Protein AF-A0A6N2L2Y7-F1 (afdb_monomer)

Radius of gyration: 11.4 Å; Cα contacts (8 Å, |Δi|>4): 53; chains: 1; bounding box: 29×24×26 Å

Solvent-accessible surface area (backbone atoms only — not comparable to full-atom values): 4092 Å² total; per-residue (Å²): 130,58,71,68,38,47,52,48,19,49,53,49,54,54,24,68,77,39,97,70,61,65,60,64,66,59,52,20,64,74,66,71,40,58,57,69,54,26,53,52,39,33,61,72,44,58,89,45,43,81,80,71,50,54,71,91,80,50,50,69,69,62,59,59,59,69,79,110

Organism: Salix viminalis (NCBI:txid40686)

Sequence (68 aa):
RSPISIAAAVIYIITQLSDDKKPLKDISVVTQVAEGTIKNAYKDLSPHLSQIIPSWFAKEEDIKNLHS

Secondary structure (DSSP, 8-state):
--HHHHHHHHHHHHHHHSSSPPPHHHHHHHHT--HHHHHHHHHHHGGGHHHHS-TTT--HHHHHHTT-

InterPro domains:
  IPR000812 Transcription factor TFIIB [PR00685] (1-17)
  IPR000812 Transcription factor TFIIB [PR00685] (33-47)
  IPR000812 Transcription factor TFIIB [PTHR11618] (1-66)
  IPR013150 Transcription factor TFIIB, cyclin-like domain [PF00382] (1-46)
  IPR036915 Cyclin-like superfamily [SSF47954] (1-66)

Nearest PDB structures (foldseek):
  7enc-assembly1_BA  TM=9.661E-01  e=9.929E-03  Homo sapiens
  1c9b-assembly4_M  TM=9.245E-01  e=2.084E-02  Homo sapiens
  7egc-assembly1_R  TM=9.012E-01  e=1.567E-02  Homo sapiens
  7ena-assembly1_BA  TM=9.031E-01  e=1.756E-02  Homo sapiens
  7ega-assembly1_R  TM=9.026E-01  e=3.289E-02  Homo sapiens

Mean predicted aligned error: 2.92 Å

Foldseek 3Di:
DPPLLLVLLVVQLLLLLDPNHDDSVVSCVVSVPDSVSNVVSNVVCLVVCVVVPDCVRDPPVSSVVVVD

Structure (mmCIF, N/CA/C/O backbone):
data_AF-A0A6N2L2Y7-F1
#
_entry.id   AF-A0A6N2L2Y7-F1
#
loop_
_atom_site.group_PDB
_atom_site.id
_atom_site.type_symbol
_atom_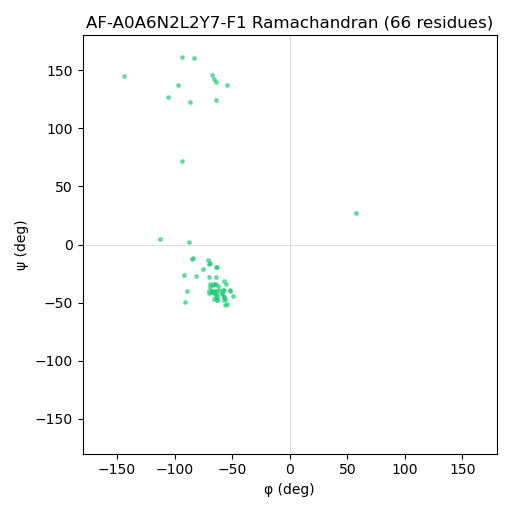site.label_atom_id
_atom_site.label_alt_id
_atom_site.label_comp_id
_atom_site.label_asym_id
_atom_site.label_entity_id
_atom_site.label_seq_id
_atom_site.pdbx_PDB_ins_code
_atom_site.Cartn_x
_atom_site.Cartn_y
_atom_site.Cartn_z
_atom_site.occupancy
_atom_site.B_iso_or_equiv
_atom_site.auth_seq_id
_atom_site.auth_comp_id
_atom_site.auth_asym_id
_atom_site.auth_atom_id
_atom_site.pdbx_PDB_model_num
ATOM 1 N N . ARG A 1 1 ? 2.455 13.975 -6.912 1.00 80.56 1 ARG A N 1
ATOM 2 C CA . ARG A 1 1 ? 2.929 12.590 -7.182 1.00 80.56 1 ARG A CA 1
ATOM 3 C C . ARG A 1 1 ? 2.445 12.165 -8.565 1.00 80.56 1 ARG A C 1
ATOM 5 O O . ARG A 1 1 ? 1.433 12.696 -8.998 1.00 80.56 1 ARG A O 1
ATOM 12 N N . SER A 1 2 ? 3.137 11.250 -9.252 1.00 94.81 2 SER A N 1
ATOM 13 C CA . SER A 1 2 ? 2.627 10.683 -10.513 1.00 94.81 2 SER A CA 1
ATOM 14 C C . SER A 1 2 ? 1.357 9.852 -10.251 1.00 94.81 2 SER A C 1
ATOM 16 O O . SER A 1 2 ? 1.327 9.170 -9.219 1.00 94.81 2 SER A O 1
ATOM 18 N N . PRO A 1 3 ? 0.338 9.864 -11.137 1.00 96.62 3 PRO A N 1
ATOM 19 C CA . PRO A 1 3 ? -0.892 9.087 -10.956 1.00 96.62 3 PRO A CA 1
ATOM 20 C C . PRO A 1 3 ? -0.641 7.601 -10.670 1.00 96.62 3 PRO A C 1
ATOM 22 O O . PRO A 1 3 ? -1.273 7.032 -9.784 1.00 96.62 3 PRO A O 1
ATOM 25 N N . ILE A 1 4 ? 0.347 6.992 -11.336 1.00 97.12 4 ILE A N 1
ATOM 26 C CA . ILE A 1 4 ? 0.681 5.573 -11.138 1.00 97.12 4 ILE A CA 1
ATOM 27 C C . ILE A 1 4 ? 1.249 5.287 -9.743 1.00 97.12 4 ILE A C 1
ATOM 29 O O . ILE A 1 4 ? 0.953 4.258 -9.146 1.00 97.12 4 ILE A O 1
ATOM 33 N N . SER A 1 5 ? 2.014 6.222 -9.175 1.00 97.62 5 SER A N 1
ATOM 34 C CA . SER A 1 5 ? 2.542 6.083 -7.816 1.00 97.62 5 SER A CA 1
ATOM 35 C C . SER A 1 5 ? 1.440 6.186 -6.766 1.00 97.62 5 SER A C 1
ATOM 37 O O . SER A 1 5 ? 1.494 5.480 -5.763 1.00 97.62 5 SER A O 1
ATOM 39 N N . ILE A 1 6 ? 0.442 7.048 -6.998 1.00 97.75 6 ILE A N 1
ATOM 40 C CA . ILE A 1 6 ? -0.742 7.133 -6.136 1.00 97.75 6 ILE A CA 1
ATOM 41 C C . ILE A 1 6 ? -1.551 5.841 -6.230 1.00 97.75 6 ILE A C 1
ATOM 43 O O . ILE A 1 6 ? -1.881 5.271 -5.196 1.00 97.75 6 ILE A O 1
ATOM 47 N N . ALA A 1 7 ? -1.799 5.332 -7.440 1.00 97.56 7 ALA A N 1
ATOM 48 C CA . ALA A 1 7 ? -2.504 4.065 -7.630 1.00 97.56 7 ALA A CA 1
ATOM 49 C C . ALA A 1 7 ? -1.797 2.901 -6.912 1.00 97.56 7 ALA A C 1
ATOM 51 O O . ALA A 1 7 ? -2.442 2.148 -6.188 1.00 97.56 7 ALA A O 1
ATOM 52 N N . ALA A 1 8 ? -0.468 2.799 -7.029 1.00 98.12 8 ALA A N 1
ATOM 53 C CA . ALA A 1 8 ? 0.317 1.783 -6.326 1.00 98.12 8 ALA A CA 1
ATOM 54 C C . ALA A 1 8 ? 0.207 1.900 -4.794 1.00 98.12 8 ALA A C 1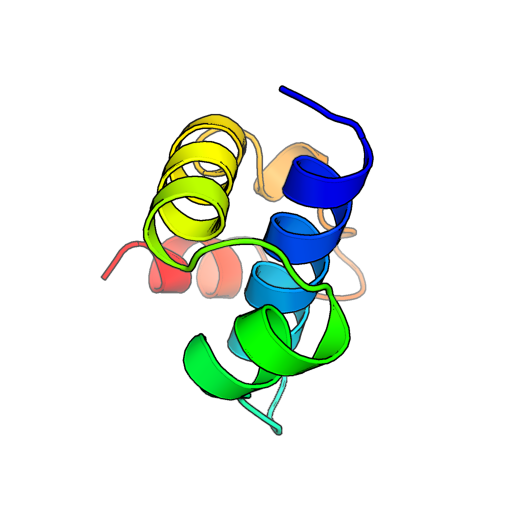
ATOM 56 O O . ALA A 1 8 ? 0.088 0.888 -4.102 1.00 98.12 8 ALA A O 1
ATOM 57 N N . ALA A 1 9 ? 0.197 3.123 -4.255 1.00 97.50 9 ALA A N 1
ATOM 58 C CA . ALA A 1 9 ? -0.004 3.351 -2.825 1.00 97.50 9 ALA A CA 1
ATOM 59 C C . ALA A 1 9 ? -1.421 2.980 -2.368 1.00 97.50 9 ALA A C 1
ATOM 61 O O . ALA A 1 9 ? -1.571 2.366 -1.315 1.00 97.50 9 ALA A O 1
ATOM 62 N N . VAL A 1 10 ? -2.450 3.291 -3.162 1.00 96.69 10 VAL A N 1
ATOM 63 C CA . VAL A 1 10 ? -3.837 2.899 -2.866 1.00 96.69 10 VAL A CA 1
ATOM 64 C C . VAL A 1 10 ? -3.989 1.379 -2.875 1.00 96.69 10 VAL A C 1
ATOM 66 O O . VAL A 1 10 ? -4.564 0.833 -1.939 1.00 96.69 10 VAL A O 1
ATOM 69 N N . ILE A 1 11 ? -3.415 0.682 -3.861 1.00 96.75 11 ILE A N 1
ATOM 70 C CA . ILE A 1 11 ? -3.399 -0.791 -3.890 1.00 96.75 11 ILE A CA 1
ATOM 71 C C . ILE A 1 11 ? -2.756 -1.334 -2.610 1.00 96.75 11 ILE A C 1
ATOM 73 O O . ILE A 1 11 ? -3.328 -2.207 -1.961 1.00 96.75 11 ILE A O 1
ATOM 77 N N . TYR A 1 12 ? -1.610 -0.780 -2.201 1.00 96.81 12 TYR A N 1
ATOM 78 C CA . TYR A 1 12 ? -0.970 -1.164 -0.945 1.00 96.81 12 TYR A CA 1
ATOM 79 C C . TYR A 1 12 ? -1.905 -0.983 0.256 1.00 96.81 12 TYR A C 1
ATOM 81 O O . TYR A 1 12 ? -2.141 -1.953 0.972 1.00 96.81 12 TYR A O 1
ATOM 89 N N . ILE A 1 13 ? -2.502 0.198 0.430 1.00 95.69 13 ILE A N 1
ATOM 90 C CA . ILE A 1 13 ? -3.428 0.500 1.535 1.00 95.69 13 ILE A CA 1
ATOM 91 C C . ILE A 1 13 ? -4.580 -0.510 1.595 1.00 95.69 13 ILE A C 1
ATOM 93 O O . ILE A 1 13 ? -4.829 -1.099 2.645 1.00 95.69 13 ILE A O 1
ATOM 97 N N . ILE A 1 14 ? -5.253 -0.743 0.465 1.00 95.06 14 ILE A N 1
ATOM 98 C CA . ILE A 1 14 ? -6.403 -1.651 0.391 1.00 95.06 14 ILE A CA 1
ATOM 99 C C . ILE A 1 14 ? -5.992 -3.085 0.735 1.00 95.06 14 ILE A C 1
ATOM 101 O O . ILE A 1 14 ? -6.685 -3.749 1.503 1.00 95.06 14 ILE A O 1
ATOM 105 N N . THR A 1 15 ? -4.843 -3.554 0.238 1.00 95.06 15 THR A N 1
ATOM 106 C CA . THR A 1 15 ? -4.353 -4.900 0.579 1.00 95.06 15 THR A CA 1
ATOM 107 C C . THR A 1 15 ? -3.981 -5.031 2.055 1.00 95.06 15 THR A C 1
ATOM 109 O O . THR A 1 15 ? -4.219 -6.084 2.627 1.00 95.06 15 THR A O 1
ATOM 112 N N . GLN A 1 16 ? -3.454 -3.984 2.706 1.00 93.94 16 GLN A N 1
ATOM 113 C CA . GLN A 1 16 ? -3.137 -4.036 4.142 1.00 93.94 16 GLN A CA 1
ATOM 114 C C . GLN A 1 16 ? -4.383 -4.063 5.040 1.00 93.94 16 GLN A C 1
ATOM 116 O O . GLN A 1 16 ? -4.316 -4.612 6.140 1.00 93.94 16 GLN A O 1
ATOM 121 N N . LEU A 1 17 ? -5.495 -3.489 4.574 1.00 93.19 17 LEU A N 1
ATOM 122 C CA . LEU A 1 17 ? -6.801 -3.519 5.247 1.00 93.19 17 LEU A CA 1
ATOM 123 C C . LEU A 1 17 ? -7.617 -4.783 4.957 1.00 93.19 17 LEU A C 1
ATOM 125 O O . LEU A 1 17 ? -8.637 -5.007 5.598 1.00 93.19 17 LEU A O 1
ATOM 129 N N . SER A 1 18 ? -7.193 -5.581 3.981 1.00 90.88 18 SER A N 1
ATOM 130 C CA . SER A 1 18 ? -7.857 -6.829 3.613 1.00 90.88 18 SER A CA 1
ATOM 131 C C . SER A 1 18 ? -7.226 -8.012 4.348 1.00 90.88 18 SER A C 1
ATOM 133 O O . SER A 1 18 ? -6.074 -7.948 4.781 1.00 90.88 18 SER A O 1
ATOM 135 N N . ASP A 1 19 ? -7.943 -9.135 4.412 1.00 90.00 19 ASP A N 1
ATOM 136 C CA . ASP A 1 19 ? -7.389 -10.392 4.939 1.00 90.00 19 ASP A CA 1
ATOM 137 C C . ASP A 1 19 ? -6.224 -10.922 4.078 1.00 90.00 19 ASP A C 1
ATOM 139 O O . ASP A 1 19 ? -5.308 -11.575 4.577 1.00 90.00 19 ASP A O 1
ATOM 143 N N . ASP A 1 20 ? -6.220 -10.599 2.780 1.00 91.06 20 ASP A N 1
ATOM 144 C CA . ASP A 1 20 ? -5.178 -10.979 1.821 1.00 91.06 20 ASP A CA 1
ATOM 145 C C . ASP A 1 20 ? -4.108 -9.884 1.677 1.00 91.06 20 ASP A C 1
ATOM 147 O O . ASP A 1 20 ? -4.020 -9.165 0.672 1.00 91.06 20 ASP A O 1
ATOM 151 N N . LYS A 1 21 ? -3.282 -9.744 2.717 1.00 94.38 21 LYS A N 1
ATOM 152 C CA . LYS A 1 21 ? -2.178 -8.778 2.737 1.00 94.38 21 LYS A CA 1
ATOM 153 C C . LYS A 1 21 ? -1.139 -9.120 1.677 1.00 94.38 21 LYS A C 1
ATOM 155 O O . LYS A 1 21 ? -0.548 -10.199 1.684 1.00 94.38 21 LYS A O 1
ATOM 160 N N . LYS A 1 22 ? -0.850 -8.158 0.798 1.00 95.12 22 LYS A N 1
ATOM 161 C CA . LYS A 1 22 ? 0.208 -8.285 -0.210 1.00 95.12 22 LYS A CA 1
ATOM 162 C C . LYS A 1 22 ? 1.495 -7.618 0.263 1.00 95.12 22 LYS A C 1
ATOM 164 O O . LYS A 1 22 ? 1.444 -6.511 0.808 1.00 95.12 22 LYS A O 1
ATOM 169 N N . PRO A 1 23 ? 2.663 -8.245 0.056 1.00 95.88 23 PRO A N 1
ATOM 170 C CA . PRO A 1 23 ? 3.925 -7.594 0.347 1.00 95.88 23 PRO A CA 1
ATOM 171 C C . PRO A 1 23 ? 4.136 -6.433 -0.631 1.00 95.88 23 PRO A C 1
ATOM 173 O O . PRO A 1 23 ? 3.785 -6.499 -1.810 1.00 95.88 23 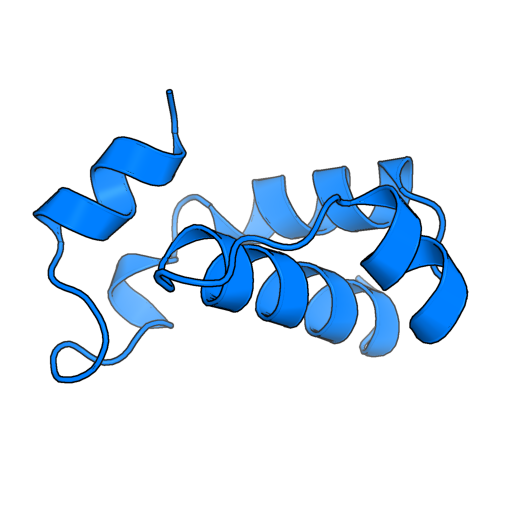PRO A O 1
ATOM 176 N N . LEU A 1 24 ? 4.772 -5.367 -0.146 1.00 96.38 24 LEU A N 1
ATOM 177 C CA . LEU A 1 24 ? 5.054 -4.174 -0.948 1.00 96.38 24 LEU A CA 1
ATOM 178 C C . LEU A 1 24 ? 5.836 -4.493 -2.235 1.00 96.38 24 LEU A C 1
ATOM 180 O O . LEU A 1 24 ? 5.612 -3.865 -3.269 1.00 96.38 24 LEU A O 1
ATOM 184 N N . LYS A 1 25 ? 6.721 -5.495 -2.171 1.00 97.62 25 LYS A N 1
ATOM 185 C CA . LYS A 1 25 ? 7.510 -5.980 -3.306 1.00 97.62 25 LYS A CA 1
ATOM 186 C C . LYS A 1 25 ? 6.633 -6.459 -4.464 1.00 97.62 25 LYS A C 1
ATOM 188 O O . LYS A 1 25 ? 6.924 -6.121 -5.607 1.00 97.62 25 LYS A O 1
ATOM 193 N N . ASP A 1 26 ? 5.552 -7.185 -4.189 1.00 97.88 26 ASP A N 1
ATOM 194 C CA . ASP A 1 26 ? 4.675 -7.713 -5.242 1.00 97.88 26 ASP A CA 1
ATOM 195 C C . ASP A 1 26 ? 3.952 -6.574 -5.961 1.00 97.88 26 ASP A C 1
ATOM 197 O O . ASP A 1 26 ? 3.871 -6.542 -7.188 1.00 97.88 26 ASP A O 1
ATOM 201 N N . ILE A 1 27 ? 3.508 -5.573 -5.201 1.00 97.69 27 ILE A N 1
ATOM 202 C CA . ILE A 1 27 ? 2.866 -4.376 -5.752 1.00 97.69 27 ILE A CA 1
ATOM 203 C C . ILE A 1 27 ? 3.869 -3.573 -6.583 1.00 97.69 27 ILE A C 1
ATOM 205 O O . ILE A 1 27 ? 3.538 -3.119 -7.677 1.00 97.69 27 ILE A O 1
ATOM 209 N N . SER A 1 28 ? 5.105 -3.430 -6.102 1.00 98.12 28 SER A N 1
ATOM 210 C CA . SER A 1 28 ? 6.203 -2.797 -6.841 1.00 98.12 28 SER A CA 1
ATOM 211 C C . SER A 1 28 ? 6.460 -3.492 -8.181 1.00 98.12 28 SER A C 1
ATOM 213 O O . SER A 1 28 ? 6.536 -2.823 -9.211 1.00 98.12 28 SER A O 1
ATOM 215 N N . VAL A 1 29 ? 6.498 -4.829 -8.201 1.00 98.06 29 VAL A N 1
ATOM 216 C CA . VAL A 1 29 ? 6.688 -5.618 -9.429 1.00 98.06 29 VAL A CA 1
ATOM 217 C C . VAL A 1 29 ? 5.539 -5.412 -10.419 1.00 98.06 29 VAL A C 1
ATOM 219 O O . VAL A 1 29 ? 5.792 -5.145 -11.592 1.00 98.06 29 VAL A O 1
ATOM 222 N N . VAL A 1 30 ? 4.284 -5.492 -9.964 1.00 97.25 30 VAL A N 1
ATOM 223 C CA . VAL A 1 30 ? 3.106 -5.383 -10.847 1.00 97.25 30 VAL A CA 1
ATOM 224 C C . VAL A 1 30 ? 2.921 -3.962 -11.380 1.00 97.25 30 VAL A C 1
ATOM 226 O O . VAL A 1 30 ? 2.614 -3.771 -12.554 1.00 97.25 30 VAL A O 1
ATOM 229 N N . THR A 1 31 ? 3.110 -2.956 -10.527 1.00 96.62 31 THR A N 1
ATOM 230 C CA . THR A 1 31 ? 2.910 -1.545 -10.901 1.00 96.62 31 THR A CA 1
ATOM 231 C C . THR A 1 31 ? 4.132 -0.923 -11.569 1.00 96.62 31 THR A C 1
ATOM 233 O O . THR A 1 31 ? 4.025 0.171 -12.121 1.00 96.62 31 THR A O 1
ATOM 236 N N . GLN A 1 32 ? 5.287 -1.596 -11.511 1.00 97.44 32 GLN A N 1
ATOM 237 C CA . GLN A 1 32 ? 6.590 -1.089 -11.956 1.00 97.44 32 GLN A CA 1
ATOM 238 C C . GLN A 1 32 ? 6.998 0.220 -11.254 1.00 97.44 32 GLN A C 1
ATOM 240 O O . GLN A 1 32 ? 7.757 1.030 -11.789 1.00 97.44 32 GLN A O 1
ATOM 245 N N . VAL A 1 33 ? 6.505 0.439 -10.031 1.00 97.94 33 VAL A N 1
ATOM 246 C CA . VAL A 1 33 ? 6.844 1.600 -9.201 1.00 97.94 33 VAL A CA 1
ATOM 247 C C . VAL A 1 33 ? 7.778 1.158 -8.086 1.00 97.94 33 VAL A C 1
ATOM 249 O O . VAL A 1 33 ? 7.443 0.279 -7.304 1.00 97.94 33 VAL A O 1
ATOM 252 N N . ALA A 1 34 ? 8.926 1.826 -7.954 1.00 97.94 34 ALA A N 1
ATOM 253 C CA . ALA A 1 34 ? 9.877 1.535 -6.885 1.00 97.94 34 ALA A CA 1
ATOM 254 C C . ALA A 1 34 ? 9.225 1.603 -5.491 1.00 97.94 34 ALA A C 1
ATOM 256 O O . ALA A 1 34 ? 8.518 2.563 -5.172 1.00 97.94 34 ALA A O 1
ATOM 257 N N . GLU A 1 35 ? 9.544 0.642 -4.621 1.00 98.12 35 GLU A N 1
ATOM 258 C CA . GLU A 1 35 ? 8.983 0.537 -3.265 1.00 98.12 35 GLU A CA 1
ATOM 259 C C . GLU A 1 35 ? 9.108 1.833 -2.449 1.00 98.12 35 GLU A C 1
ATOM 261 O O . GLU A 1 35 ? 8.171 2.234 -1.760 1.00 98.12 35 GLU A O 1
ATOM 266 N N . GLY A 1 36 ? 10.245 2.531 -2.551 1.00 97.69 36 GLY A N 1
ATOM 267 C CA . GLY A 1 36 ? 10.449 3.818 -1.881 1.00 97.69 36 GLY A CA 1
ATOM 268 C C . GLY A 1 36 ? 9.470 4.897 -2.352 1.00 97.69 36 GLY A C 1
ATOM 269 O O . GLY A 1 36 ? 8.979 5.688 -1.548 1.00 97.69 36 GLY A O 1
ATOM 270 N N . THR A 1 37 ? 9.118 4.898 -3.638 1.00 97.94 37 THR A N 1
ATOM 271 C CA . THR A 1 37 ? 8.120 5.813 -4.204 1.00 97.94 37 THR A CA 1
ATOM 272 C C . THR A 1 37 ? 6.715 5.470 -3.718 1.00 97.94 37 THR A C 1
ATOM 274 O O . THR A 1 37 ? 5.971 6.387 -3.368 1.00 97.94 37 THR A O 1
ATOM 277 N N . ILE A 1 38 ? 6.374 4.180 -3.623 1.00 97.94 38 ILE A N 1
ATOM 278 C CA . ILE A 1 38 ? 5.091 3.724 -3.063 1.00 97.94 38 ILE A CA 1
ATOM 279 C C . ILE A 1 38 ? 4.986 4.131 -1.589 1.00 97.94 38 ILE A C 1
ATOM 281 O O . ILE A 1 38 ? 3.999 4.749 -1.201 1.00 97.94 38 ILE A O 1
ATOM 285 N N . LYS A 1 39 ? 6.028 3.884 -0.780 1.00 96.44 39 LYS A N 1
ATOM 286 C CA . LYS A 1 39 ? 6.077 4.302 0.635 1.00 96.44 39 LYS A CA 1
ATOM 287 C C . LYS A 1 39 ? 5.925 5.810 0.795 1.00 96.44 39 LYS A C 1
ATOM 289 O O . LYS A 1 39 ? 5.229 6.267 1.694 1.00 96.44 39 LYS A O 1
ATOM 294 N N . ASN A 1 40 ? 6.572 6.589 -0.066 1.00 97.06 40 ASN A N 1
ATOM 295 C CA . ASN A 1 40 ? 6.474 8.042 -0.018 1.00 97.06 40 ASN A CA 1
ATOM 296 C C . ASN A 1 40 ? 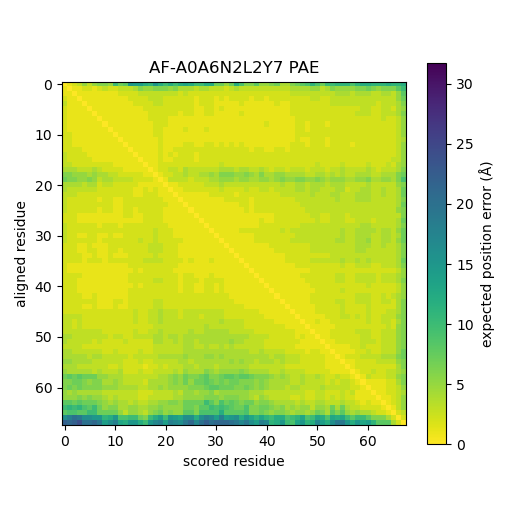5.069 8.534 -0.397 1.00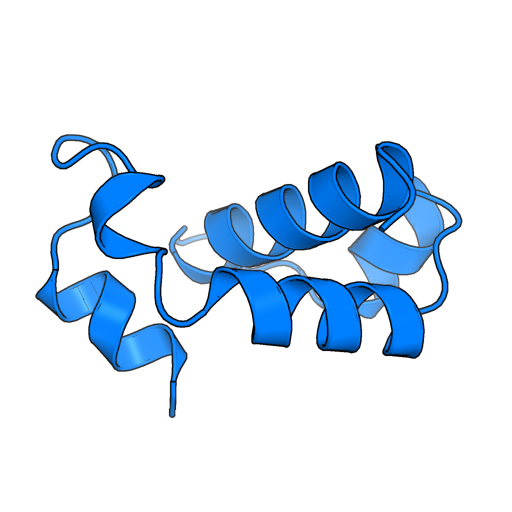 97.06 40 ASN A C 1
ATOM 298 O O . ASN A 1 40 ? 4.546 9.421 0.264 1.00 97.06 40 ASN A O 1
ATOM 302 N N . ALA A 1 41 ? 4.436 7.940 -1.411 1.00 97.19 41 ALA A N 1
ATOM 303 C CA . ALA A 1 41 ? 3.045 8.235 -1.746 1.00 97.19 41 ALA A CA 1
ATOM 304 C C . ALA A 1 41 ? 2.078 7.801 -0.628 1.00 97.19 41 ALA A C 1
ATOM 306 O O . ALA A 1 41 ? 1.174 8.553 -0.288 1.00 97.19 41 ALA A O 1
ATOM 307 N N . TYR A 1 42 ? 2.304 6.640 -0.006 1.00 95.81 42 TYR A N 1
ATOM 308 C CA . TYR A 1 42 ? 1.551 6.193 1.166 1.00 95.81 42 TYR A CA 1
ATOM 309 C C . TYR A 1 42 ? 1.629 7.207 2.310 1.00 95.81 42 TYR A C 1
ATOM 311 O O . TYR A 1 42 ? 0.594 7.585 2.843 1.00 95.81 42 TYR A O 1
ATOM 319 N N . LYS A 1 43 ? 2.829 7.703 2.646 1.00 94.88 43 LYS A N 1
ATOM 320 C CA . LYS A 1 43 ? 3.014 8.728 3.688 1.00 94.88 43 LYS A CA 1
ATOM 321 C C . LYS A 1 43 ? 2.212 9.998 3.416 1.00 94.88 43 LYS A C 1
ATOM 323 O O . LYS A 1 43 ? 1.656 10.555 4.353 1.00 94.88 43 LYS A O 1
ATOM 328 N N . ASP A 1 44 ? 2.126 10.423 2.157 1.00 95.31 44 ASP A N 1
ATOM 329 C CA . ASP A 1 44 ? 1.333 11.596 1.780 1.00 95.31 44 ASP A CA 1
ATOM 330 C C . ASP A 1 44 ? -0.182 11.342 1.934 1.00 95.31 44 ASP A C 1
ATOM 332 O O . ASP A 1 44 ? -0.926 12.254 2.280 1.00 95.31 44 ASP A O 1
ATOM 336 N N . LEU A 1 45 ? -0.648 10.110 1.686 1.00 94.62 45 LEU A N 1
ATOM 337 C CA . LEU A 1 45 ? -2.062 9.719 1.812 1.00 94.62 45 LEU A CA 1
ATOM 338 C C . LEU A 1 45 ? -2.474 9.398 3.255 1.00 94.62 45 LEU A C 1
ATOM 340 O O . LEU A 1 45 ? -3.642 9.538 3.606 1.00 94.62 45 LEU A O 1
ATOM 344 N N . SER A 1 46 ? -1.517 8.971 4.076 1.00 93.12 46 SER A N 1
ATOM 345 C CA . SER A 1 46 ? -1.694 8.473 5.441 1.00 93.12 46 SER A CA 1
ATOM 346 C C . SER A 1 46 ? -2.563 9.387 6.333 1.00 93.12 46 SER A C 1
ATOM 348 O O . SER A 1 46 ? -3.487 8.877 6.961 1.00 93.12 46 SER A O 1
ATOM 350 N N . PRO A 1 47 ? -2.395 10.728 6.342 1.00 93.50 47 PRO A N 1
ATOM 351 C CA . PRO A 1 47 ? -3.236 11.624 7.147 1.00 93.50 47 PRO A CA 1
ATOM 352 C C . PRO A 1 47 ? -4.692 11.733 6.667 1.00 93.50 47 PRO A C 1
ATOM 354 O O . PRO A 1 47 ? -5.544 12.238 7.394 1.00 93.50 47 PRO A O 1
ATOM 357 N N . HIS A 1 48 ? -4.977 11.298 5.439 1.00 93.81 48 HIS A N 1
ATOM 358 C CA . HIS A 1 48 ? -6.257 11.489 4.755 1.00 93.81 48 HIS A CA 1
ATOM 359 C C . HIS A 1 48 ? -7.023 10.177 4.536 1.00 93.81 48 HIS A C 1
ATOM 361 O O . HIS A 1 48 ? -8.080 10.185 3.907 1.00 93.81 48 HIS A O 1
ATOM 367 N N . LEU A 1 49 ? -6.530 9.044 5.048 1.00 93.62 49 LEU A N 1
ATOM 368 C CA . LEU A 1 49 ? -7.119 7.730 4.769 1.00 93.62 49 LEU A CA 1
ATOM 369 C C . LEU A 1 49 ? -8.590 7.631 5.184 1.00 93.62 49 LEU A C 1
ATOM 371 O O . LEU A 1 49 ? -9.383 7.106 4.411 1.00 93.62 49 LEU A O 1
ATOM 375 N N . SER A 1 50 ? -8.991 8.218 6.315 1.00 91.88 50 SER A N 1
ATOM 376 C CA . SER A 1 50 ? -10.398 8.227 6.751 1.00 91.88 50 SER A CA 1
ATOM 377 C C . SER A 1 50 ? -11.345 8.978 5.803 1.00 91.88 50 SER A C 1
ATOM 379 O O . SER A 1 50 ? -12.551 8.774 5.860 1.00 91.88 50 SER A O 1
ATOM 381 N N . GLN A 1 51 ? -10.822 9.857 4.940 1.00 92.88 51 GLN A N 1
ATOM 382 C CA . GLN A 1 51 ? -11.608 10.578 3.929 1.00 92.88 51 GLN A CA 1
ATOM 383 C C . GLN A 1 51 ? -11.646 9.839 2.585 1.00 92.88 51 GLN A C 1
ATOM 385 O O . GLN A 1 51 ? -12.568 10.033 1.797 1.00 92.88 51 GLN A O 1
ATOM 390 N N . ILE A 1 52 ? -10.622 9.030 2.305 1.00 93.06 52 ILE A N 1
ATOM 391 C CA . ILE A 1 52 ? -10.448 8.321 1.031 1.00 93.06 52 ILE A CA 1
ATOM 392 C C . ILE A 1 52 ? -11.128 6.953 1.081 1.00 93.06 52 ILE A C 1
ATOM 394 O O . ILE A 1 52 ? -11.713 6.509 0.094 1.00 93.06 52 ILE A O 1
ATOM 398 N N . ILE A 1 53 ? -11.019 6.269 2.219 1.00 93.81 53 ILE A N 1
ATOM 399 C CA . ILE A 1 53 ? -11.492 4.903 2.386 1.00 93.81 53 ILE A CA 1
ATOM 400 C C . ILE A 1 53 ? -12.967 4.934 2.779 1.00 93.81 53 ILE A C 1
ATOM 402 O O . ILE A 1 53 ? -13.318 5.539 3.793 1.00 93.81 53 ILE A O 1
ATOM 406 N N . PRO A 1 54 ? -13.847 4.284 2.005 1.00 93.56 54 PRO A N 1
ATOM 407 C CA . PRO A 1 54 ? -15.256 4.241 2.346 1.00 93.56 54 PRO A CA 1
ATOM 408 C C . PRO A 1 54 ? -15.500 3.501 3.665 1.00 93.56 54 PRO A C 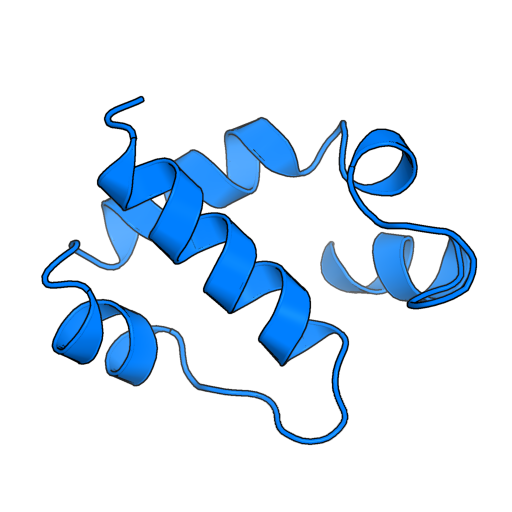1
ATOM 410 O O . PRO A 1 54 ? -14.950 2.425 3.894 1.00 93.56 54 PRO A O 1
ATOM 413 N N . SER A 1 55 ? -16.411 4.022 4.487 1.00 91.56 55 SER A N 1
ATOM 414 C CA . SER A 1 55 ? -16.761 3.434 5.790 1.00 91.56 55 SER A CA 1
ATOM 415 C C . SER A 1 55 ? -17.394 2.040 5.706 1.00 91.56 55 SER A C 1
ATOM 417 O O . SER A 1 55 ? -17.396 1.308 6.692 1.00 91.56 55 SER A O 1
ATOM 419 N N . TRP A 1 56 ? -17.927 1.655 4.542 1.00 93.31 56 TRP A N 1
ATOM 420 C CA . TRP A 1 56 ? -18.419 0.296 4.297 1.00 93.31 56 TRP A CA 1
ATOM 421 C C . TRP A 1 56 ? -17.287 -0.717 4.085 1.00 93.31 56 TRP A C 1
ATOM 423 O O . TRP A 1 56 ? -17.526 -1.912 4.227 1.00 93.31 56 TRP A O 1
ATOM 433 N N . PHE A 1 57 ? -16.085 -0.254 3.723 1.00 92.94 57 PHE A N 1
ATOM 434 C CA . PHE A 1 57 ? -14.933 -1.110 3.450 1.00 92.94 57 PHE A CA 1
ATOM 435 C C . PHE A 1 57 ? -14.086 -1.339 4.704 1.00 92.94 57 PHE A C 1
ATOM 437 O O . PHE A 1 57 ? -13.772 -2.480 5.025 1.00 92.94 57 PHE A O 1
ATOM 444 N N . ALA A 1 58 ? -13.734 -0.269 5.420 1.00 92.62 58 ALA A N 1
ATOM 445 C CA . ALA A 1 58 ? -12.953 -0.347 6.652 1.00 92.62 58 ALA A CA 1
ATOM 446 C C . ALA A 1 58 ? -13.419 0.711 7.656 1.00 92.62 58 ALA A C 1
ATOM 448 O O . ALA A 1 58 ? -13.790 1.825 7.270 1.00 92.62 58 ALA A O 1
ATOM 449 N N . LYS A 1 59 ? -13.388 0.373 8.950 1.00 90.56 59 LYS A N 1
ATOM 450 C CA . LYS A 1 59 ? -13.726 1.320 10.019 1.00 90.56 59 LYS A CA 1
ATOM 451 C C . LYS A 1 59 ? -12.516 2.189 10.350 1.00 90.56 59 LYS A C 1
ATOM 453 O O . LYS A 1 59 ? -11.374 1.819 10.095 1.00 90.56 59 LYS A O 1
ATOM 458 N N . GLU A 1 60 ? -12.748 3.336 10.989 1.00 87.25 60 GLU A N 1
ATOM 459 C CA . GLU A 1 60 ? -11.654 4.228 11.403 1.00 87.25 60 GLU A CA 1
ATOM 460 C C . GLU A 1 60 ? -10.618 3.545 12.307 1.00 87.25 60 GLU A C 1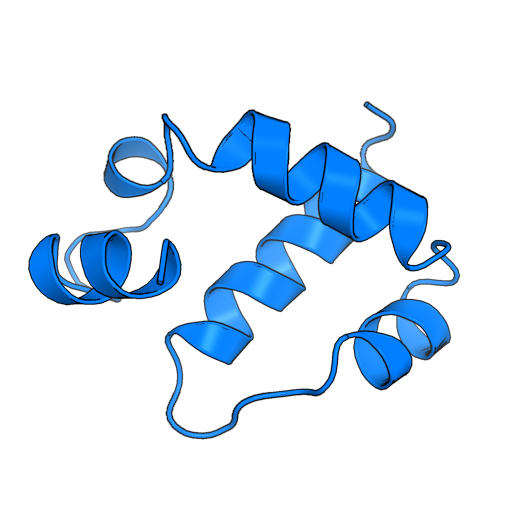
ATOM 462 O O . GLU A 1 60 ? -9.444 3.904 12.276 1.00 87.25 60 GLU A O 1
ATOM 467 N N . GLU A 1 61 ? -11.043 2.577 13.118 1.00 86.75 61 GLU A N 1
ATOM 468 C CA . GLU A 1 61 ? -10.161 1.793 13.988 1.00 86.75 61 GLU A CA 1
ATOM 469 C C . GLU A 1 61 ? -9.158 0.968 13.171 1.00 86.75 61 GLU A C 1
ATOM 471 O O . GLU A 1 61 ? -7.958 1.013 13.441 1.00 86.75 61 GLU A O 1
ATOM 476 N N . ASP A 1 62 ? -9.627 0.303 12.113 1.00 88.44 62 ASP A N 1
ATOM 477 C CA . ASP A 1 62 ? -8.789 -0.489 11.205 1.00 88.44 62 ASP A CA 1
ATOM 478 C C . ASP A 1 62 ? -7.776 0.402 10.474 1.00 88.44 62 ASP A C 1
ATOM 480 O O . ASP A 1 62 ? -6.602 0.057 10.334 1.00 88.44 62 ASP A O 1
ATOM 484 N N . ILE A 1 63 ? -8.215 1.598 10.071 1.00 89.00 63 ILE A N 1
ATOM 485 C CA . ILE A 1 63 ? -7.373 2.597 9.403 1.00 89.00 63 ILE A CA 1
ATOM 486 C C . ILE A 1 63 ? -6.287 3.126 10.350 1.00 89.00 63 ILE A C 1
ATOM 488 O O . ILE A 1 63 ? -5.136 3.273 9.941 1.00 89.00 63 ILE A O 1
ATOM 492 N N . LYS A 1 64 ? -6.604 3.373 11.628 1.00 84.69 64 LYS A N 1
ATOM 493 C CA . LYS A 1 64 ? -5.614 3.815 12.630 1.00 84.69 64 LYS A CA 1
ATOM 494 C C . LYS A 1 64 ? -4.541 2.755 12.880 1.00 84.69 64 LYS A C 1
ATOM 496 O O . LYS A 1 64 ? -3.375 3.103 13.067 1.00 84.69 64 LYS A O 1
ATOM 501 N N . ASN A 1 65 ? -4.905 1.478 12.805 1.00 83.62 65 ASN A N 1
ATOM 502 C CA . ASN A 1 65 ? -3.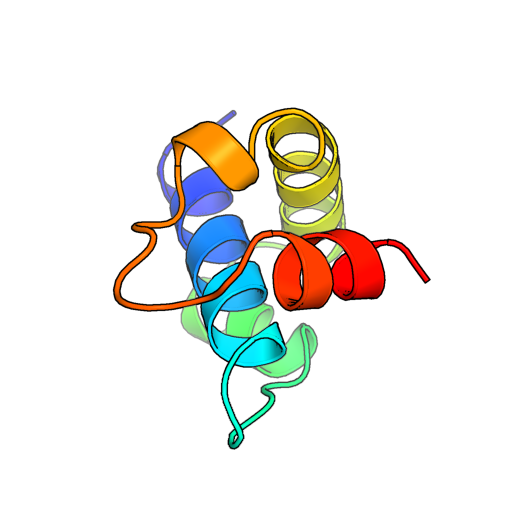973 0.366 12.989 1.00 83.62 65 ASN A CA 1
ATOM 503 C C . ASN A 1 65 ? -2.970 0.201 11.828 1.00 83.62 65 ASN A C 1
ATOM 505 O O . ASN A 1 65 ? -1.955 -0.467 12.008 1.00 83.62 65 ASN A O 1
ATOM 509 N N . LEU A 1 66 ? -3.174 0.853 10.671 1.00 80.31 66 LEU A N 1
ATOM 510 C CA . LEU A 1 66 ? -2.186 0.875 9.575 1.00 80.31 66 LEU A CA 1
ATOM 511 C C . LEU A 1 66 ? -0.925 1.697 9.881 1.00 80.31 66 LEU A C 1
ATOM 513 O O . LEU A 1 66 ? 0.070 1.598 9.161 1.00 80.31 66 LEU A O 1
ATOM 517 N N . HIS A 1 67 ? -0.977 2.554 10.901 1.00 62.38 67 HIS A N 1
ATOM 518 C CA . HIS A 1 67 ? 0.116 3.453 11.272 1.00 62.38 67 HIS A CA 1
ATOM 519 C C . HIS A 1 67 ? 1.131 2.832 12.247 1.00 62.38 67 HIS A C 1
ATOM 521 O O . HIS A 1 67 ? 2.048 3.538 12.669 1.00 62.38 67 HIS A O 1
ATOM 527 N N . SER A 1 68 ? 0.955 1.557 12.618 1.00 44.97 68 SER A N 1
ATOM 528 C CA 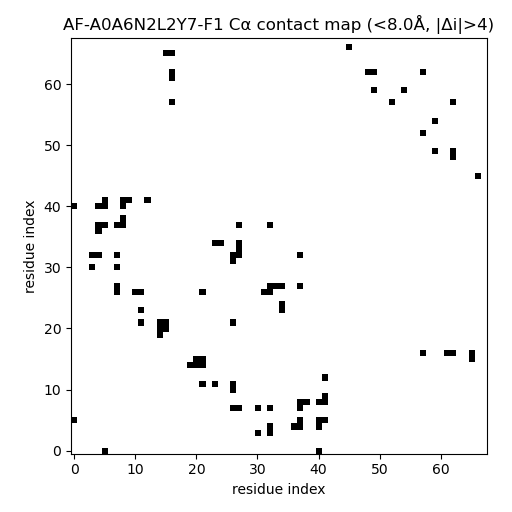. SER A 1 68 ? 1.803 0.843 13.589 1.00 44.97 68 SER A CA 1
ATOM 529 C C . SER A 1 68 ? 2.944 0.076 12.927 1.00 44.97 68 SER A C 1
ATOM 531 O O . SER A 1 68 ? 2.690 -0.592 11.900 1.00 44.97 68 SER A O 1
#

pLDDT: mean 92.97, std 8.1, range [44.97, 98.12]